Protein AF-A0A7Y2C7V4-F1 (afdb_monomer)

Sequence (115 aa):
MARLLPRRNKKTGASPGTVIYSGHRSGPVTVSVIDYTTDRISEESDVSIDHALQLGDSESVTWIDVGGVHDEQIVKRVGDHLGLHDLVQEDVVSLHQRPKADPDGEHIFVVLRML

Radius of gyration: 16.33 Å; Cα contacts (8 Å, |Δi|>4): 164; chains: 1; bounding box: 29×31×56 Å

Solvent-accessible surface area (backbone atoms only — not comparable to full-atom values): 7305 Å² total; per-residue (Å²): 133,86,80,78,74,79,88,81,61,90,65,70,90,59,63,91,42,58,61,55,56,67,76,85,74,83,77,77,71,43,29,33,35,40,41,33,58,100,88,49,78,48,78,50,68,78,51,57,69,69,58,50,51,59,54,56,74,45,96,54,54,54,48,77,47,74,46,50,61,60,45,51,62,60,46,49,54,53,24,62,74,71,67,50,53,47,57,57,44,22,49,74,26,39,84,82,66,73,71,48,74,45,82,51,90,98,43,76,49,72,46,81,80,89,133

Mean predicted aligned error: 6.27 Å

Foldseek 3Di:
DDPPDPPQPPPPPPDALDQAQSDDDDDDKKKWKWWDDPVDIDIDIRDDLVVLLVSVVDPTDMDIDIPDSNPLVSLVVVCVSVVNGSNLSNVSSPPPDDFDWDDDPVDIRTDDDDD

Nearest PDB structures (foldseek):
  8slb-assembly1_A  TM=9.450E-01  e=7.473E-08  Thermotoga maritima MSB8
  2iub-assembly1_E  TM=9.536E-01  e=1.131E-07  Thermotoga maritima
  3jcf-assembly1_A  TM=9.449E-01  e=9.467E-08  Thermotoga maritima
  2iub-assembly2_G  TM=9.392E-01  e=1.004E-07  Thermotoga maritima
  2iub-assembly2_J  TM=9.366E-01  e=1.432E-07  Thermotoga maritima

pLDDT: mean 88.56, std 13.06, range [40.47, 98.31]

Structure (mmCIF, N/CA/C/O backbone):
data_AF-A0A7Y2C7V4-F1
#
_entry.id   AF-A0A7Y2C7V4-F1
#
loop_
_atom_site.group_PDB
_atom_site.id
_atom_site.type_symbol
_atom_site.label_atom_id
_atom_site.label_alt_id
_atom_site.label_comp_id
_atom_site.label_asym_id
_atom_site.label_entity_id
_atom_site.label_seq_id
_atom_site.pdbx_PDB_ins_code
_atom_site.Cartn_x
_atom_site.Cartn_y
_atom_site.Cartn_z
_atom_site.occupancy
_atom_site.B_iso_or_equiv
_atom_site.auth_seq_id
_atom_site.auth_comp_id
_atom_site.auth_asym_id
_atom_site.auth_atom_id
_atom_site.pdbx_PDB_model_num
ATOM 1 N N . MET A 1 1 ? 6.301 22.423 -36.596 1.00 41.50 1 MET A N 1
ATOM 2 C CA . MET A 1 1 ? 7.288 21.425 -36.126 1.00 41.50 1 MET A CA 1
ATOM 3 C C . MET A 1 1 ? 6.581 20.440 -35.211 1.00 41.50 1 MET A C 1
ATOM 5 O O . MET A 1 1 ? 6.097 20.854 -34.165 1.00 41.50 1 MET A O 1
ATOM 9 N N . ALA A 1 2 ? 6.460 19.174 -35.612 1.00 41.12 2 ALA A N 1
ATOM 10 C CA . ALA A 1 2 ? 5.913 18.139 -34.741 1.00 41.12 2 ALA A CA 1
ATOM 11 C C . ALA A 1 2 ? 6.925 17.852 -33.623 1.00 41.12 2 ALA A C 1
ATOM 13 O O . ALA A 1 2 ? 8.061 17.464 -33.890 1.00 41.12 2 ALA A O 1
ATOM 14 N N . ARG A 1 3 ? 6.531 18.092 -32.371 1.00 40.47 3 ARG A N 1
ATOM 15 C CA . ARG A 1 3 ? 7.341 17.762 -31.199 1.00 40.47 3 ARG A CA 1
ATOM 16 C C . ARG A 1 3 ? 7.227 16.249 -31.002 1.00 40.47 3 ARG A C 1
ATOM 18 O O . ARG A 1 3 ? 6.225 15.773 -30.478 1.00 40.47 3 ARG A O 1
ATOM 25 N N . LEU A 1 4 ? 8.202 15.494 -31.507 1.00 50.50 4 LEU A N 1
ATOM 26 C CA . LEU A 1 4 ? 8.295 14.054 -31.267 1.00 50.50 4 LEU A CA 1
ATOM 27 C C . LEU A 1 4 ? 8.420 13.836 -29.755 1.00 50.50 4 LEU A C 1
ATOM 29 O O . LEU A 1 4 ? 9.434 14.183 -29.151 1.00 50.50 4 LEU A O 1
ATOM 33 N N . LEU A 1 5 ? 7.359 13.310 -29.140 1.00 56.38 5 LEU A N 1
ATOM 34 C CA . LEU A 1 5 ? 7.402 12.838 -27.762 1.00 56.38 5 LEU A CA 1
ATOM 35 C C . LEU A 1 5 ? 8.461 11.726 -27.682 1.00 56.38 5 LEU A C 1
ATOM 37 O O . LEU A 1 5 ? 8.447 10.825 -28.528 1.00 56.38 5 LEU A O 1
ATOM 41 N N . PRO A 1 6 ? 9.391 11.765 -26.712 1.00 50.09 6 PRO A N 1
ATOM 42 C CA . PRO A 1 6 ? 10.381 10.710 -26.567 1.00 50.09 6 PRO A CA 1
ATOM 43 C C . PRO A 1 6 ? 9.666 9.370 -26.358 1.00 50.09 6 PRO A C 1
ATOM 45 O O . PRO A 1 6 ? 8.797 9.244 -25.495 1.00 50.09 6 PRO A O 1
ATOM 48 N N . ARG A 1 7 ? 10.028 8.365 -27.165 1.00 51.84 7 ARG A N 1
ATOM 49 C CA . ARG A 1 7 ? 9.560 6.982 -27.009 1.00 51.84 7 ARG A CA 1
ATOM 50 C C . ARG A 1 7 ? 10.068 6.442 -25.675 1.00 51.84 7 ARG A C 1
ATOM 52 O O . ARG A 1 7 ? 11.181 5.934 -25.594 1.00 51.84 7 ARG A O 1
ATOM 59 N N . ARG A 1 8 ? 9.256 6.541 -24.625 1.00 56.31 8 ARG A N 1
ATOM 60 C CA . ARG A 1 8 ? 9.544 5.914 -23.334 1.00 56.31 8 ARG A CA 1
ATOM 61 C C . ARG A 1 8 ? 8.701 4.660 -23.210 1.00 56.3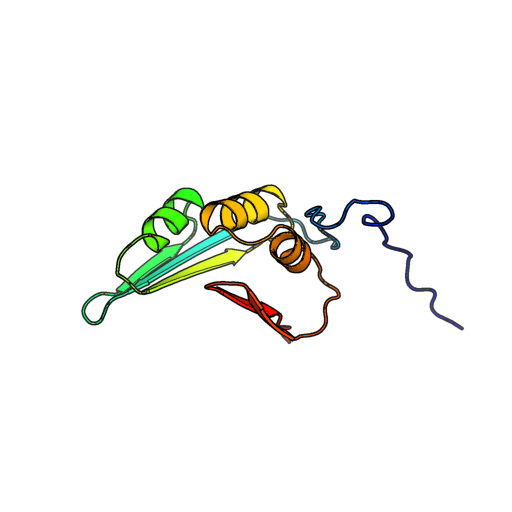1 8 ARG A C 1
ATOM 63 O O . ARG A 1 8 ? 7.594 4.702 -22.699 1.00 56.31 8 ARG A O 1
ATOM 70 N N . ASN A 1 9 ? 9.221 3.555 -23.730 1.00 56.66 9 ASN A N 1
ATOM 71 C CA . ASN A 1 9 ? 8.487 2.297 -23.772 1.00 56.66 9 ASN A CA 1
ATOM 72 C C . ASN A 1 9 ? 9.273 1.183 -23.066 1.00 56.66 9 ASN A C 1
ATOM 74 O O . ASN A 1 9 ? 9.514 0.125 -23.635 1.00 56.66 9 ASN A O 1
ATOM 78 N N . LYS A 1 10 ? 9.655 1.425 -21.797 1.00 60.81 10 LYS A N 1
ATOM 79 C CA . LYS A 1 10 ? 10.264 0.407 -20.913 1.00 60.81 10 LYS A CA 1
ATOM 80 C C . LYS A 1 10 ? 9.388 -0.849 -20.753 1.00 60.81 10 LYS A C 1
ATOM 82 O O . LYS A 1 10 ? 9.914 -1.909 -20.465 1.00 60.81 10 LYS A O 1
ATOM 87 N N . LYS A 1 11 ? 8.074 -0.730 -20.983 1.00 67.75 11 LYS A N 1
ATOM 88 C CA . LYS A 1 11 ? 7.093 -1.825 -20.920 1.00 67.75 11 LYS A CA 1
ATOM 89 C C . LYS A 1 11 ? 6.938 -2.640 -22.216 1.00 67.75 11 LYS A C 1
ATOM 91 O O . LYS A 1 11 ? 6.171 -3.594 -22.239 1.00 67.75 11 LYS A O 1
ATOM 96 N N . THR A 1 12 ? 7.592 -2.276 -23.327 1.00 73.19 12 THR A N 1
ATOM 97 C CA . THR A 1 12 ? 7.346 -2.981 -24.606 1.00 73.19 12 THR A CA 1
ATOM 98 C C . THR A 1 12 ? 7.862 -4.412 -24.546 1.00 73.19 12 THR A C 1
ATOM 100 O O . THR A 1 12 ? 9.053 -4.618 -24.343 1.00 73.19 12 THR A O 1
ATOM 103 N N . GLY A 1 13 ? 6.974 -5.381 -24.767 1.00 80.44 13 GLY A N 1
ATOM 104 C CA . GLY A 1 13 ? 7.311 -6.806 -24.746 1.00 80.44 13 GLY A CA 1
ATOM 105 C C . GLY A 1 13 ? 7.302 -7.445 -23.354 1.00 80.44 13 GLY A C 1
ATOM 106 O O . GLY A 1 13 ? 7.576 -8.636 -23.260 1.00 80.44 13 GLY A O 1
ATOM 107 N N . ALA A 1 14 ? 6.977 -6.692 -22.297 1.00 84.88 14 ALA A N 1
ATOM 108 C CA . ALA A 1 14 ? 6.725 -7.269 -20.981 1.00 84.88 14 ALA A CA 1
ATOM 109 C C . ALA A 1 14 ? 5.382 -8.012 -20.970 1.00 84.88 14 ALA A C 1
ATOM 111 O O . ALA A 1 14 ? 4.435 -7.612 -21.655 1.00 84.88 14 ALA A O 1
ATOM 112 N N . SER A 1 15 ? 5.302 -9.087 -20.187 1.00 89.00 15 SER A N 1
ATOM 113 C CA . SER A 1 15 ? 4.040 -9.788 -19.959 1.00 89.00 15 SER A CA 1
ATOM 114 C C . SER A 1 15 ? 3.055 -8.882 -19.206 1.00 89.00 15 SER A C 1
ATOM 116 O O . SER A 1 15 ? 3.492 -8.086 -18.367 1.00 89.00 15 SER A O 1
ATOM 118 N N . PRO A 1 16 ? 1.740 -9.002 -19.452 1.00 87.25 16 PRO A N 1
ATOM 119 C CA . PRO A 1 16 ? 0.732 -8.342 -18.625 1.00 87.25 16 PRO A CA 1
ATOM 120 C C . PRO A 1 16 ? 0.919 -8.689 -17.142 1.00 87.25 16 PRO A C 1
ATOM 122 O O . PRO A 1 16 ? 1.258 -9.829 -16.825 1.00 87.25 16 PRO A O 1
ATOM 125 N N . GLY A 1 17 ? 0.723 -7.717 -16.252 1.00 87.31 17 GLY A N 1
ATOM 126 C CA . GLY A 1 17 ? 0.935 -7.868 -14.809 1.00 87.31 17 GLY A CA 1
ATOM 127 C C . GLY A 1 17 ? 2.371 -7.587 -14.355 1.00 87.31 17 GLY A C 1
ATOM 128 O O . GLY A 1 17 ? 2.696 -7.706 -13.174 1.00 87.31 17 GLY A O 1
ATOM 129 N N . THR A 1 18 ? 3.266 -7.189 -15.267 1.00 89.31 18 THR A N 1
ATOM 130 C CA . THR A 1 18 ? 4.629 -6.818 -14.872 1.00 89.31 18 THR A CA 1
ATOM 131 C C . THR A 1 18 ? 4.638 -5.401 -14.295 1.00 89.31 18 THR A C 1
ATOM 133 O O . THR A 1 18 ? 4.476 -4.413 -15.016 1.00 89.31 18 THR A O 1
ATOM 136 N N . VAL A 1 19 ? 4.886 -5.295 -12.989 1.00 90.12 19 VAL A N 1
ATOM 137 C CA . VAL A 1 19 ? 5.038 -4.022 -12.270 1.00 90.12 19 VAL A CA 1
ATOM 138 C C . VAL A 1 19 ? 6.341 -3.345 -12.702 1.00 90.12 19 VAL A C 1
ATOM 140 O O . VAL A 1 19 ? 7.398 -3.620 -12.153 1.00 90.12 19 VAL A O 1
ATOM 143 N N . ILE A 1 20 ? 6.266 -2.491 -13.727 1.00 88.25 20 ILE A N 1
ATOM 144 C CA . ILE A 1 20 ? 7.397 -1.696 -14.227 1.00 88.25 20 ILE A CA 1
ATOM 145 C C . ILE A 1 20 ? 7.062 -0.218 -14.087 1.00 88.25 20 ILE A C 1
ATOM 147 O O . ILE A 1 20 ? 6.155 0.293 -14.762 1.00 88.25 20 ILE A O 1
ATOM 151 N N . TYR A 1 21 ? 7.842 0.496 -13.280 1.00 87.50 21 TYR A N 1
ATOM 152 C CA . TYR A 1 21 ? 7.688 1.925 -13.098 1.00 87.50 21 TYR A CA 1
ATOM 153 C C . TYR A 1 21 ? 7.989 2.671 -14.394 1.00 87.50 21 TYR A C 1
ATOM 155 O O . TYR A 1 21 ? 9.096 2.697 -14.943 1.00 87.50 21 TYR A O 1
ATOM 163 N N . SER A 1 22 ? 6.947 3.323 -14.894 1.00 81.06 22 SER A N 1
ATOM 164 C CA . SER A 1 22 ? 6.987 3.997 -16.183 1.00 81.06 22 SER A CA 1
ATOM 165 C C . SER A 1 22 ? 7.552 5.413 -16.111 1.00 81.06 22 SER A C 1
ATOM 167 O O . SER A 1 22 ? 7.686 6.023 -17.166 1.00 81.06 22 SER A O 1
ATOM 169 N N . GLY A 1 23 ? 7.860 5.9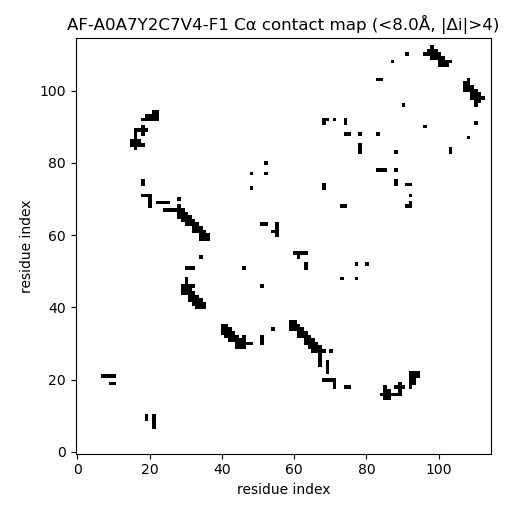59 -14.927 1.00 82.31 23 GLY A N 1
ATOM 170 C CA . GLY A 1 23 ? 8.256 7.354 -14.699 1.00 82.31 23 GLY A CA 1
ATOM 171 C C . GLY A 1 23 ? 9.758 7.643 -14.617 1.0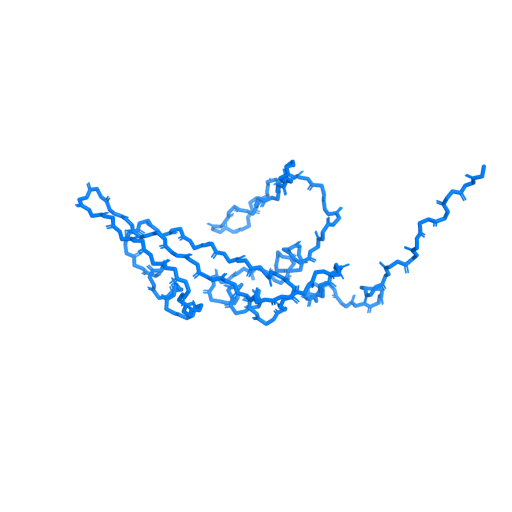0 82.31 23 GLY A C 1
ATOM 172 O O . GLY A 1 23 ? 10.595 6.856 -15.049 1.00 82.31 23 GLY A O 1
ATOM 173 N N . HIS A 1 24 ? 10.081 8.816 -14.060 1.00 80.38 24 HIS A N 1
ATOM 174 C CA . HIS A 1 24 ? 11.455 9.255 -13.768 1.00 80.38 24 HIS A CA 1
ATOM 175 C C . HIS A 1 24 ? 11.624 9.785 -12.336 1.00 80.38 24 HIS A C 1
ATOM 177 O O . HIS A 1 24 ? 12.650 10.394 -12.044 1.00 80.38 24 HIS A O 1
ATOM 183 N N . ARG A 1 25 ? 10.612 9.647 -11.462 1.00 80.69 25 ARG A N 1
ATOM 184 C CA . ARG A 1 25 ? 10.786 10.059 -10.067 1.00 80.69 25 ARG A CA 1
ATOM 185 C C . ARG A 1 25 ? 11.706 9.075 -9.351 1.00 80.69 25 ARG A C 1
ATOM 187 O O . ARG A 1 25 ? 11.695 7.883 -9.644 1.00 80.69 25 ARG A O 1
ATOM 194 N N . SER A 1 26 ? 12.479 9.625 -8.430 1.00 83.50 26 SER A N 1
ATOM 195 C CA . SER A 1 26 ? 13.381 8.937 -7.517 1.00 83.50 26 SER A CA 1
ATOM 196 C C . SER A 1 26 ? 13.372 9.692 -6.195 1.00 83.50 26 SER A C 1
ATOM 198 O O . SER A 1 26 ? 13.204 10.915 -6.203 1.00 83.50 26 SER A O 1
ATOM 200 N N . GLY A 1 27 ? 13.583 9.009 -5.081 1.00 89.81 27 GLY A N 1
ATOM 201 C CA . GLY A 1 27 ? 13.638 9.641 -3.767 1.00 89.81 27 GLY A CA 1
ATOM 202 C C . GLY A 1 27 ? 13.347 8.641 -2.655 1.00 89.81 27 GLY A C 1
ATOM 203 O O . GLY A 1 27 ? 13.231 7.450 -2.936 1.00 89.81 27 GLY A O 1
ATOM 204 N N . PRO A 1 28 ? 13.232 9.106 -1.403 1.00 91.19 28 PRO A N 1
ATOM 205 C CA . PRO A 1 28 ? 12.797 8.240 -0.322 1.00 91.19 28 PRO A CA 1
ATOM 206 C C . PRO A 1 28 ? 11.365 7.758 -0.574 1.00 91.19 28 PRO A C 1
ATOM 208 O O . PRO A 1 28 ? 10.533 8.477 -1.134 1.00 91.19 28 PRO A O 1
ATOM 211 N N . VAL A 1 29 ? 11.106 6.528 -0.151 1.00 94.25 29 VAL A N 1
ATOM 212 C CA . VAL A 1 29 ? 9.759 5.991 0.008 1.00 94.25 29 VAL A CA 1
ATOM 213 C C . VAL A 1 29 ? 9.272 6.419 1.386 1.00 94.25 29 VAL A C 1
ATOM 215 O O . VAL A 1 29 ? 10.006 6.280 2.363 1.00 94.25 29 VAL A O 1
ATOM 218 N N . THR A 1 30 ? 8.067 6.971 1.454 1.00 96.69 30 THR A N 1
ATOM 219 C CA . THR A 1 30 ? 7.459 7.442 2.703 1.00 96.69 30 THR A CA 1
ATOM 220 C C . THR A 1 30 ? 6.193 6.654 2.958 1.00 96.69 30 THR A C 1
ATOM 222 O O . THR A 1 30 ? 5.408 6.441 2.034 1.00 96.69 30 THR A O 1
ATOM 225 N N . VAL A 1 31 ? 5.986 6.238 4.201 1.00 97.75 31 VAL A N 1
ATOM 226 C CA . VAL A 1 31 ? 4.761 5.560 4.617 1.00 97.75 31 VAL A CA 1
ATOM 227 C C . VAL A 1 31 ? 4.220 6.282 5.838 1.00 97.75 31 VAL A C 1
ATOM 229 O O . VAL A 1 31 ? 4.925 6.436 6.839 1.00 97.75 31 VAL A O 1
ATOM 232 N N . SER A 1 32 ? 2.972 6.716 5.737 1.00 98.06 32 SER A N 1
ATOM 233 C CA . SER A 1 32 ? 2.212 7.296 6.837 1.00 98.06 32 SER A CA 1
ATOM 234 C C . SER A 1 32 ? 0.903 6.537 6.990 1.00 98.06 32 SER A C 1
ATOM 236 O O . SER A 1 32 ? 0.343 6.037 6.013 1.00 98.06 32 SER A O 1
ATOM 238 N N . VAL A 1 33 ? 0.419 6.437 8.220 1.00 98.19 33 VAL A N 1
ATOM 239 C CA . VAL A 1 33 ? -0.807 5.715 8.543 1.00 98.19 33 VAL A CA 1
ATOM 240 C C . VAL A 1 33 ? -1.676 6.547 9.472 1.00 98.19 33 VAL A C 1
ATOM 242 O O . VAL A 1 33 ? -1.189 7.146 10.431 1.00 98.19 33 VAL A O 1
ATOM 245 N N . ILE A 1 34 ? -2.968 6.583 9.168 1.00 98.31 34 ILE A N 1
ATOM 246 C CA . ILE A 1 34 ? -4.007 7.095 10.056 1.00 98.31 34 ILE A CA 1
ATOM 247 C C . ILE A 1 34 ? -4.912 5.919 10.386 1.00 98.31 34 ILE A C 1
ATOM 249 O O . ILE A 1 34 ? -5.525 5.343 9.492 1.00 98.31 34 ILE A O 1
ATOM 253 N N . ASP A 1 35 ? -5.001 5.565 11.658 1.00 97.88 35 ASP A N 1
ATOM 254 C CA . ASP A 1 35 ? -5.816 4.455 12.140 1.00 97.88 35 ASP A CA 1
ATOM 255 C C . ASP A 1 35 ? -6.841 4.968 13.149 1.00 97.88 35 ASP A C 1
ATOM 257 O O . ASP A 1 35 ? -6.480 5.613 14.140 1.00 97.88 35 ASP A O 1
ATOM 261 N N . TYR A 1 36 ? -8.125 4.728 12.888 1.00 97.38 36 TYR A N 1
ATOM 262 C CA . TYR A 1 36 ? -9.183 5.317 13.697 1.00 97.38 36 TYR A CA 1
ATOM 263 C C . TYR A 1 36 ? -10.430 4.446 13.847 1.00 97.38 36 TYR A C 1
ATOM 265 O O . TYR A 1 36 ? -10.817 3.650 12.990 1.00 97.38 36 TYR A O 1
ATOM 273 N N . THR A 1 37 ? -11.091 4.660 14.976 1.00 96.81 37 THR A N 1
ATOM 274 C CA . THR A 1 37 ? -12.406 4.135 15.339 1.00 96.81 37 THR A CA 1
ATOM 275 C C . THR A 1 37 ? -13.326 5.314 15.673 1.00 96.81 37 THR A C 1
ATOM 277 O O . THR A 1 37 ? -12.995 6.477 15.442 1.00 96.81 37 THR A O 1
ATOM 280 N N . THR A 1 38 ? -14.512 5.052 16.223 1.00 96.56 38 THR A N 1
ATOM 281 C CA . THR A 1 38 ? -15.394 6.131 16.706 1.00 96.56 38 THR A CA 1
ATOM 282 C C . THR A 1 38 ? -14.833 6.846 17.946 1.00 96.56 38 THR A C 1
ATOM 284 O O . THR A 1 38 ? -15.205 7.985 18.217 1.00 96.56 38 THR A O 1
ATOM 287 N N . ASP A 1 39 ? -13.948 6.194 18.699 1.00 97.12 39 ASP A N 1
ATOM 288 C CA . ASP A 1 39 ? -13.437 6.640 19.999 1.00 97.12 39 ASP A CA 1
ATOM 289 C C . ASP A 1 39 ? -11.934 6.981 20.014 1.00 97.12 39 ASP A C 1
ATOM 291 O O . ASP A 1 39 ? -11.483 7.669 20.931 1.00 97.12 39 ASP A O 1
ATOM 295 N N . ARG A 1 40 ? -11.161 6.552 19.005 1.00 96.19 40 ARG A N 1
ATOM 296 C CA . ARG A 1 40 ? -9.708 6.769 18.906 1.00 96.19 40 ARG A CA 1
ATOM 297 C C . ARG A 1 40 ? -9.299 7.212 17.503 1.00 96.19 40 ARG A C 1
ATOM 299 O O . ARG A 1 40 ? -9.847 6.741 16.516 1.00 96.19 40 ARG A O 1
ATOM 306 N N . ILE A 1 41 ? -8.257 8.038 17.436 1.00 97.25 41 ILE A N 1
ATOM 307 C CA . ILE A 1 41 ? -7.452 8.282 16.235 1.00 97.25 41 ILE A CA 1
ATOM 308 C C . ILE A 1 41 ? -5.965 8.169 16.595 1.00 97.25 41 ILE A C 1
ATOM 310 O O . ILE A 1 41 ? -5.552 8.625 17.664 1.00 97.25 41 ILE A O 1
ATOM 314 N N . SER A 1 42 ? -5.183 7.533 15.728 1.00 96.88 42 SER A N 1
ATOM 315 C CA . SER A 1 42 ? -3.721 7.472 15.780 1.00 96.88 42 SER A CA 1
ATOM 316 C C . SER A 1 42 ? -3.157 7.883 14.428 1.00 96.88 42 SER A C 1
ATOM 318 O O . SER A 1 42 ? -3.653 7.434 13.397 1.00 96.88 42 SER A O 1
ATOM 320 N N . GLU A 1 43 ? -2.120 8.713 14.437 1.00 98.12 43 GLU A N 1
ATOM 321 C CA . GLU A 1 43 ? -1.419 9.155 13.235 1.00 98.12 43 GLU A CA 1
ATOM 322 C C . GLU A 1 43 ? 0.072 8.873 13.410 1.00 98.12 43 GLU A C 1
ATOM 324 O O . GLU A 1 43 ? 0.699 9.357 14.356 1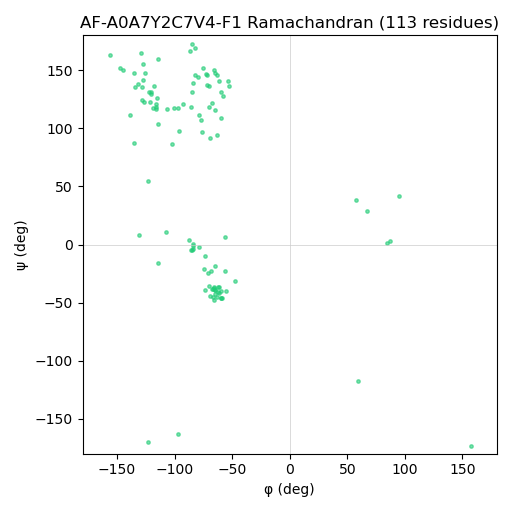.00 98.12 43 GLU A O 1
ATOM 329 N N . GLU A 1 44 ? 0.643 8.095 12.498 1.00 97.94 44 GLU A N 1
ATOM 330 C CA . GLU A 1 44 ? 2.065 7.760 12.491 1.00 97.94 44 GLU A CA 1
ATOM 331 C C . GLU A 1 44 ? 2.664 8.085 11.118 1.00 97.94 44 GLU A C 1
ATOM 333 O O . GLU A 1 44 ? 2.034 7.907 10.075 1.00 97.94 44 GLU A O 1
ATOM 338 N N . SER A 1 45 ? 3.891 8.600 11.109 1.00 97.19 45 SER A N 1
ATOM 339 C CA . SER A 1 45 ? 4.646 8.929 9.895 1.00 97.19 45 SER A CA 1
ATOM 340 C C . SER A 1 45 ? 6.021 8.279 9.943 1.00 97.19 45 SER A C 1
ATOM 342 O O . SER A 1 45 ? 6.536 8.012 11.028 1.00 97.19 45 SER A O 1
ATOM 344 N N . ASP A 1 46 ? 6.605 8.042 8.769 1.00 95.19 46 ASP A N 1
ATOM 345 C CA . ASP A 1 46 ? 7.898 7.366 8.595 1.00 95.19 46 ASP A CA 1
ATOM 346 C C . ASP A 1 46 ? 7.937 5.954 9.213 1.00 95.19 46 ASP A C 1
ATOM 348 O O . ASP A 1 46 ? 8.944 5.515 9.775 1.00 95.19 46 ASP A O 1
ATOM 352 N N . VAL A 1 47 ? 6.826 5.221 9.093 1.00 96.81 47 VAL A N 1
ATOM 353 C CA . VAL A 1 47 ? 6.720 3.826 9.543 1.00 96.81 47 VAL A CA 1
ATOM 354 C C . VAL A 1 47 ? 7.193 2.846 8.467 1.00 96.81 47 VAL A C 1
ATOM 356 O O . VAL A 1 47 ? 7.366 3.195 7.299 1.00 96.81 47 VAL A O 1
ATOM 359 N N . SER A 1 48 ? 7.408 1.583 8.841 1.00 96.62 48 SER A N 1
ATOM 360 C CA . SER A 1 48 ? 7.638 0.530 7.849 1.00 96.62 48 SER A CA 1
ATOM 361 C C . SER A 1 48 ? 6.330 0.140 7.159 1.00 96.62 48 SER A C 1
ATOM 363 O O . SER A 1 48 ? 5.252 0.205 7.754 1.00 96.62 48 SER A O 1
ATOM 365 N N . ILE A 1 49 ? 6.423 -0.327 5.910 1.00 96.50 49 ILE A N 1
ATOM 366 C CA . ILE A 1 49 ? 5.241 -0.811 5.191 1.00 96.50 49 ILE A CA 1
ATOM 367 C C . ILE A 1 49 ? 4.598 -2.015 5.887 1.00 96.50 49 ILE A C 1
ATOM 369 O O . ILE A 1 49 ? 3.380 -2.099 5.952 1.00 96.50 49 ILE A O 1
ATOM 373 N N . ASP A 1 50 ? 5.401 -2.910 6.470 1.00 95.94 50 ASP A N 1
ATOM 374 C CA . ASP A 1 50 ? 4.882 -4.080 7.181 1.00 95.94 50 ASP A CA 1
ATOM 375 C C . ASP A 1 50 ? 4.096 -3.687 8.442 1.00 95.94 50 ASP A C 1
ATOM 377 O O . ASP A 1 50 ? 3.080 -4.307 8.735 1.00 95.94 50 ASP A O 1
ATOM 381 N N . HIS A 1 51 ? 4.527 -2.647 9.168 1.00 95.81 51 HIS A N 1
ATOM 382 C CA . HIS A 1 51 ? 3.778 -2.119 10.318 1.00 95.81 51 HIS A CA 1
ATOM 383 C C . HIS A 1 51 ? 2.451 -1.496 9.879 1.00 95.81 51 HIS A C 1
ATOM 385 O O . HIS A 1 51 ? 1.409 -1.789 10.457 1.00 95.81 51 HIS A O 1
ATOM 391 N N . ALA A 1 52 ? 2.467 -0.696 8.810 1.00 96.69 52 ALA A N 1
ATOM 392 C CA . ALA A 1 52 ? 1.248 -0.099 8.273 1.00 96.69 52 ALA A CA 1
ATOM 393 C C . ALA A 1 52 ? 0.239 -1.162 7.799 1.00 96.69 52 ALA A C 1
ATOM 395 O O . ALA A 1 52 ? -0.950 -1.047 8.086 1.00 96.69 52 ALA A O 1
ATOM 396 N N . LEU A 1 53 ? 0.706 -2.218 7.123 1.00 96.50 53 LEU A N 1
ATOM 397 C CA . LEU A 1 53 ? -0.143 -3.325 6.670 1.00 96.50 53 LEU A CA 1
ATOM 398 C C . LEU A 1 53 ? -0.745 -4.114 7.842 1.00 96.50 53 LEU A C 1
ATOM 400 O O . LEU A 1 53 ? -1.922 -4.448 7.791 1.00 96.50 53 LEU A O 1
ATOM 404 N N . GLN A 1 54 ? 0.013 -4.337 8.921 1.00 95.69 54 GLN A N 1
ATOM 405 C CA . GLN A 1 54 ? -0.513 -4.977 10.136 1.00 95.69 54 GLN A CA 1
ATOM 406 C C . GLN A 1 54 ? -1.646 -4.173 10.783 1.00 95.69 54 GLN A C 1
ATOM 408 O O . GLN A 1 54 ? -2.596 -4.762 11.293 1.00 95.69 54 GLN A O 1
ATOM 413 N N . LEU A 1 55 ? -1.566 -2.838 10.764 1.00 94.38 55 LEU A N 1
ATOM 414 C CA . LEU A 1 55 ? -2.663 -1.987 11.231 1.00 94.38 55 LEU A CA 1
ATOM 415 C C . LEU A 1 55 ? -3.899 -2.125 10.331 1.00 94.38 55 LEU A C 1
ATOM 417 O O . LEU A 1 55 ? -5.013 -2.172 10.843 1.00 94.38 55 LEU A O 1
ATOM 421 N N . GLY A 1 56 ? -3.700 -2.266 9.017 1.00 93.00 56 GLY A N 1
ATOM 422 C CA . GLY A 1 56 ? -4.778 -2.478 8.046 1.00 93.00 56 GLY A CA 1
ATOM 423 C C . GLY A 1 56 ? -5.539 -3.801 8.197 1.00 93.00 56 GLY A C 1
ATOM 424 O O . GLY A 1 56 ? -6.661 -3.896 7.711 1.00 93.00 56 GLY A O 1
ATOM 425 N N . ASP A 1 57 ? -4.973 -4.791 8.895 1.00 93.00 57 ASP A N 1
ATOM 426 C CA . ASP A 1 57 ? -5.633 -6.074 9.184 1.00 93.00 57 ASP A CA 1
ATOM 427 C C . ASP A 1 57 ? -6.555 -6.011 10.427 1.00 93.00 57 ASP A C 1
ATOM 429 O O . ASP A 1 57 ? -7.164 -7.013 10.813 1.00 93.00 57 ASP A O 1
ATOM 433 N N . SER A 1 58 ? -6.632 -4.858 11.099 1.00 90.94 58 SER A N 1
ATOM 434 C CA . SER A 1 58 ? -7.452 -4.666 12.300 1.00 90.94 58 SER A CA 1
ATOM 435 C C . SER A 1 58 ? -8.916 -4.315 11.981 1.00 90.94 58 SER A C 1
ATOM 437 O O . SER A 1 58 ? -9.294 -4.096 10.835 1.00 90.94 58 SER A O 1
ATOM 439 N N . GLU A 1 59 ? -9.778 -4.271 13.005 1.00 93.06 59 GLU A N 1
ATOM 440 C CA . GLU A 1 59 ? -11.200 -3.911 12.839 1.00 93.06 59 GLU A CA 1
ATOM 441 C C . GLU A 1 59 ? -11.443 -2.390 12.704 1.00 93.06 59 GLU A C 1
ATOM 443 O O . GLU A 1 59 ? -12.591 -1.962 12.546 1.00 93.06 59 GLU A O 1
ATOM 448 N N . SER A 1 60 ? -10.400 -1.556 12.798 1.00 95.44 60 SER A N 1
ATOM 449 C CA . SER A 1 60 ? -10.502 -0.105 12.602 1.00 95.44 60 SER A CA 1
ATOM 450 C C . SER A 1 60 ? -10.479 0.293 11.128 1.00 95.44 60 SER A C 1
ATOM 452 O O . SER A 1 60 ? -10.212 -0.502 10.230 1.00 95.44 60 SER A O 1
ATOM 454 N N . VAL A 1 61 ? -10.791 1.564 10.865 1.00 97.25 61 VAL A N 1
ATOM 455 C CA . VAL A 1 61 ? -10.552 2.144 9.546 1.00 97.25 61 VAL A CA 1
ATOM 456 C C . VAL A 1 61 ? -9.113 2.639 9.503 1.00 97.25 61 VAL A C 1
ATOM 458 O O . VAL A 1 61 ? -8.738 3.540 10.255 1.00 97.25 61 VAL A O 1
ATOM 461 N N . THR A 1 62 ? -8.326 2.071 8.593 1.00 97.62 62 THR A N 1
ATOM 462 C CA . THR A 1 62 ? -6.913 2.410 8.421 1.00 97.62 62 THR A CA 1
ATOM 463 C C . THR A 1 62 ? -6.678 3.030 7.046 1.00 97.62 62 THR A C 1
ATOM 465 O O . THR A 1 62 ? -6.927 2.419 6.008 1.00 97.62 62 THR A O 1
ATOM 468 N N . TRP A 1 63 ? -6.175 4.260 7.027 1.00 97.81 63 TRP A N 1
ATOM 469 C CA . TRP A 1 63 ? -5.670 4.928 5.834 1.00 97.81 63 TRP A CA 1
ATOM 470 C C . TRP A 1 63 ? -4.156 4.766 5.788 1.00 97.81 63 TRP A C 1
ATOM 472 O O . TRP A 1 63 ? -3.455 5.313 6.635 1.00 97.81 63 TRP A O 1
ATOM 482 N N . ILE A 1 64 ? -3.644 4.093 4.760 1.00 97.31 64 ILE A N 1
ATOM 483 C CA . ILE A 1 64 ? -2.204 3.969 4.506 1.00 97.31 64 ILE A CA 1
ATOM 484 C C . ILE A 1 64 ? -1.842 4.847 3.305 1.00 97.31 64 ILE A C 1
ATOM 486 O O . ILE A 1 64 ? -2.323 4.618 2.195 1.00 97.31 64 ILE A O 1
ATOM 490 N N . ASP A 1 65 ? -0.999 5.855 3.522 1.00 96.94 65 ASP A N 1
ATOM 491 C CA . ASP A 1 65 ? -0.437 6.692 2.462 1.00 96.94 65 ASP A CA 1
ATOM 492 C C . ASP A 1 65 ? 0.990 6.238 2.141 1.00 96.94 65 ASP A C 1
ATOM 494 O O . ASP A 1 65 ? 1.879 6.281 2.994 1.00 96.94 65 ASP A O 1
ATOM 498 N N . VAL A 1 66 ? 1.204 5.790 0.901 1.00 96.12 66 VAL A N 1
ATOM 499 C CA . VAL A 1 66 ? 2.501 5.313 0.410 1.00 96.12 66 VAL A CA 1
ATOM 500 C C . VAL A 1 66 ? 3.013 6.253 -0.675 1.00 96.12 66 VAL A C 1
ATOM 502 O O . VAL A 1 66 ? 2.608 6.207 -1.841 1.00 96.12 66 VAL A O 1
ATOM 505 N N . GLY A 1 67 ? 3.975 7.086 -0.298 1.00 94.25 67 GLY A N 1
ATOM 506 C CA . GLY A 1 67 ? 4.724 7.934 -1.209 1.00 94.25 67 GLY A CA 1
ATOM 507 C C . GLY A 1 67 ? 5.883 7.174 -1.849 1.00 94.25 67 GLY A C 1
ATOM 508 O O . GLY A 1 67 ? 6.611 6.438 -1.192 1.00 94.25 67 GLY A O 1
ATOM 509 N N . GLY A 1 68 ? 6.106 7.397 -3.145 1.00 90.75 68 GLY A N 1
ATOM 510 C CA . GLY A 1 68 ? 7.274 6.842 -3.831 1.00 90.75 68 GLY A CA 1
ATOM 511 C C . GLY A 1 68 ? 7.042 5.512 -4.549 1.00 90.75 68 GLY A C 1
ATOM 512 O O . GLY A 1 68 ? 7.967 4.714 -4.621 1.00 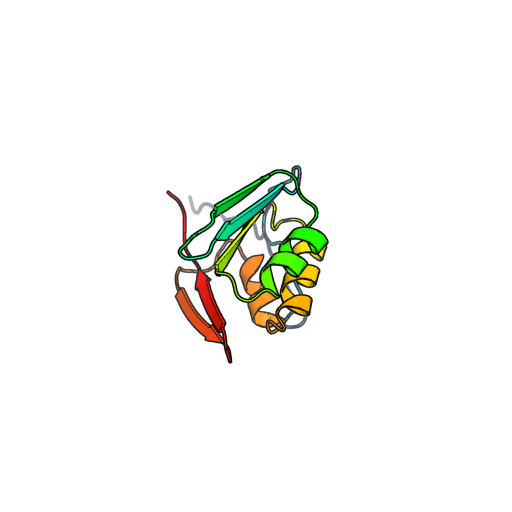90.75 68 GLY A O 1
ATOM 513 N N . VAL A 1 69 ? 5.906 5.343 -5.234 1.00 89.50 69 VAL A N 1
ATOM 514 C CA . VAL A 1 69 ? 5.558 4.200 -6.126 1.00 89.50 69 VAL A CA 1
ATOM 515 C C . VAL A 1 69 ? 6.536 3.900 -7.287 1.00 89.50 69 VAL A C 1
ATOM 517 O O . VAL A 1 69 ? 6.246 3.107 -8.177 1.00 89.50 69 VAL A O 1
ATOM 520 N N . HIS A 1 70 ? 7.681 4.582 -7.334 1.00 91.75 70 HIS A N 1
ATOM 521 C CA . HIS A 1 70 ? 8.810 4.233 -8.192 1.00 91.75 70 HIS A CA 1
ATOM 522 C C . HIS A 1 70 ? 9.578 3.005 -7.693 1.00 91.75 70 HIS A C 1
ATOM 524 O O . HIS A 1 70 ? 10.274 2.370 -8.483 1.00 91.75 70 HIS A O 1
ATOM 530 N N . ASP A 1 71 ? 9.448 2.684 -6.406 1.00 93.88 71 ASP A N 1
ATOM 531 C CA . ASP A 1 71 ? 9.887 1.416 -5.848 1.00 93.88 71 ASP A CA 1
ATOM 532 C C . ASP A 1 71 ? 8.860 0.332 -6.221 1.00 93.88 71 ASP A C 1
ATOM 534 O O . ASP A 1 71 ? 7.728 0.311 -5.750 1.00 93.88 71 ASP A O 1
ATOM 538 N N . GLU A 1 72 ? 9.224 -0.549 -7.147 1.00 93.56 72 GLU A N 1
ATOM 539 C CA . GLU A 1 72 ? 8.338 -1.620 -7.618 1.00 93.56 72 GLU A CA 1
ATOM 540 C C . GLU A 1 72 ? 8.129 -2.703 -6.544 1.00 93.56 72 GLU A C 1
ATOM 542 O O . GLU A 1 72 ? 7.106 -3.390 -6.554 1.00 93.56 72 GLU A O 1
ATOM 547 N N . GLN A 1 73 ? 9.072 -2.853 -5.603 1.00 93.88 73 GLN A N 1
ATOM 548 C CA . GLN A 1 73 ? 8.989 -3.858 -4.544 1.00 93.88 73 GLN A CA 1
ATOM 549 C C . GLN A 1 73 ? 7.955 -3.468 -3.496 1.00 93.88 73 GLN A C 1
ATOM 551 O O . GLN A 1 73 ? 7.203 -4.339 -3.060 1.00 93.88 73 GLN A O 1
ATOM 556 N N . ILE A 1 74 ? 7.861 -2.184 -3.128 1.00 94.81 74 ILE A N 1
ATOM 557 C CA . ILE A 1 74 ? 6.827 -1.755 -2.177 1.00 94.81 74 ILE A CA 1
ATOM 558 C C . ILE A 1 74 ? 5.423 -1.932 -2.762 1.00 94.81 74 ILE A C 1
ATOM 560 O O . ILE A 1 74 ? 4.530 -2.407 -2.066 1.00 94.81 74 ILE A O 1
ATOM 564 N N . VAL A 1 75 ? 5.235 -1.641 -4.055 1.00 95.25 75 VAL A N 1
ATOM 565 C CA . VAL A 1 75 ? 3.938 -1.837 -4.725 1.00 95.25 75 VAL A CA 1
ATOM 566 C C . VAL A 1 75 ? 3.557 -3.313 -4.745 1.00 95.25 75 VAL A C 1
ATOM 568 O O . VAL A 1 75 ? 2.427 -3.646 -4.398 1.00 95.25 75 VAL A O 1
ATOM 571 N N . LYS A 1 76 ? 4.505 -4.198 -5.079 1.00 95.50 76 LYS A N 1
ATOM 572 C CA . LYS A 1 76 ? 4.290 -5.649 -5.006 1.00 95.50 76 LYS A CA 1
ATOM 573 C C . LYS A 1 76 ? 3.957 -6.108 -3.594 1.00 95.50 76 LYS A C 1
ATOM 575 O O . LYS A 1 76 ? 3.000 -6.840 -3.403 1.00 95.50 76 LYS A O 1
ATOM 580 N N . ARG A 1 77 ? 4.697 -5.633 -2.589 1.00 95.56 77 ARG A N 1
ATOM 581 C CA . ARG A 1 77 ? 4.474 -6.002 -1.186 1.00 95.56 77 ARG A CA 1
ATOM 582 C C . ARG A 1 77 ? 3.061 -5.654 -0.721 1.00 95.56 77 ARG A C 1
ATOM 584 O O . ARG A 1 77 ? 2.414 -6.492 -0.104 1.00 95.56 77 ARG A O 1
ATOM 591 N N . VAL A 1 78 ? 2.598 -4.443 -1.031 1.00 95.62 78 VAL A N 1
ATOM 592 C CA . VAL A 1 78 ? 1.237 -3.988 -0.708 1.00 95.62 78 VAL A CA 1
ATOM 593 C C . VAL A 1 78 ? 0.199 -4.786 -1.489 1.00 95.62 78 VAL A C 1
ATOM 595 O O . VAL A 1 78 ? -0.764 -5.271 -0.902 1.00 95.62 78 VAL A O 1
ATOM 598 N N . GLY A 1 79 ? 0.405 -4.946 -2.797 1.00 94.75 79 GLY A N 1
ATOM 599 C CA . GLY A 1 79 ? -0.516 -5.674 -3.661 1.00 94.75 79 GLY A CA 1
ATOM 600 C C . GLY A 1 79 ? -0.695 -7.128 -3.239 1.00 94.75 79 GLY A C 1
ATOM 601 O O . GLY A 1 79 ? -1.827 -7.581 -3.114 1.00 94.75 79 GLY A O 1
ATOM 602 N N . ASP A 1 80 ? 0.397 -7.826 -2.944 1.00 95.31 80 ASP A N 1
ATOM 603 C CA . ASP A 1 80 ? 0.373 -9.227 -2.526 1.00 95.31 80 ASP A CA 1
ATOM 604 C C . ASP A 1 80 ? -0.273 -9.400 -1.142 1.00 95.31 80 ASP A C 1
ATOM 606 O O . ASP A 1 80 ? -1.020 -10.355 -0.938 1.00 95.31 80 ASP A O 1
ATOM 610 N N . HIS A 1 81 ? -0.028 -8.475 -0.200 1.00 95.56 81 HIS A N 1
ATOM 611 C CA . HIS A 1 81 ? -0.656 -8.506 1.132 1.00 95.56 81 HIS A CA 1
ATOM 612 C C . HIS A 1 81 ? -2.171 -8.305 1.051 1.00 95.56 81 HIS A C 1
ATOM 614 O O . HIS A 1 81 ? -2.922 -9.021 1.703 1.00 95.56 81 HIS A O 1
ATOM 620 N N . LEU A 1 82 ? -2.620 -7.370 0.210 1.00 92.38 82 LEU A N 1
ATOM 621 C CA . LEU A 1 82 ? -4.040 -7.063 0.011 1.00 92.38 82 LEU A CA 1
ATOM 622 C C . LEU A 1 82 ? -4.732 -7.998 -1.000 1.00 92.38 82 LEU A C 1
ATOM 624 O O . LEU A 1 82 ? -5.933 -7.885 -1.222 1.00 92.38 82 LEU A O 1
ATOM 628 N N . GLY A 1 83 ? -4.000 -8.913 -1.643 1.00 93.19 83 GLY A N 1
ATOM 629 C CA . GLY A 1 83 ? -4.551 -9.801 -2.670 1.00 93.19 83 GLY A CA 1
ATOM 630 C C . GLY A 1 83 ? -4.997 -9.081 -3.951 1.00 93.19 83 GLY A C 1
ATOM 631 O O . GLY A 1 83 ? -5.915 -9.547 -4.626 1.00 93.19 83 GLY A O 1
ATOM 632 N N . LEU A 1 84 ? -4.369 -7.952 -4.294 1.00 93.31 84 LEU A N 1
ATOM 633 C CA . LEU A 1 84 ? -4.645 -7.204 -5.524 1.00 93.31 84 LEU A CA 1
ATOM 634 C C . LEU A 1 84 ? -4.106 -7.946 -6.746 1.00 93.31 84 LEU A C 1
ATOM 636 O O . LEU A 1 84 ? -2.959 -8.404 -6.755 1.00 93.31 84 LEU A O 1
ATOM 640 N N . HIS A 1 85 ? -4.890 -7.982 -7.825 1.00 91.88 85 HIS A N 1
ATOM 641 C CA . HIS A 1 85 ? -4.454 -8.600 -9.074 1.00 91.88 85 HIS A CA 1
ATOM 642 C C . HIS A 1 85 ? -3.209 -7.892 -9.640 1.00 91.88 85 HIS A C 1
ATOM 644 O O . HIS A 1 85 ? -3.144 -6.664 -9.680 1.00 91.88 85 HIS A O 1
ATOM 650 N N . ASP A 1 86 ? -2.261 -8.653 -10.200 1.00 92.62 86 ASP A N 1
ATOM 651 C CA . ASP A 1 86 ? -1.048 -8.131 -10.858 1.00 92.62 86 ASP A CA 1
ATOM 652 C C . ASP A 1 86 ? -1.303 -6.986 -11.863 1.00 92.62 86 ASP A C 1
ATOM 654 O O . ASP A 1 86 ? -0.465 -6.102 -12.027 1.00 92.62 86 ASP A O 1
ATOM 658 N N . LEU A 1 87 ? -2.463 -6.967 -12.535 1.00 92.38 87 LEU A N 1
ATOM 659 C CA . LEU A 1 87 ? -2.843 -5.907 -13.474 1.00 92.38 87 LEU A CA 1
ATOM 660 C C . LEU A 1 87 ? -3.143 -4.583 -12.761 1.00 92.38 87 LEU A C 1
ATOM 662 O O . LEU A 1 87 ? -2.809 -3.519 -13.276 1.00 92.38 87 LEU A O 1
ATOM 666 N N . VAL A 1 88 ? -3.727 -4.641 -11.563 1.00 93.06 88 VAL A N 1
ATOM 667 C CA . VAL A 1 88 ? -3.946 -3.465 -10.715 1.00 93.06 88 VAL A CA 1
ATOM 668 C C . VAL A 1 88 ? -2.609 -2.950 -10.190 1.00 93.06 88 VAL A C 1
ATOM 670 O O . VAL A 1 88 ? -2.335 -1.754 -10.283 1.00 93.06 88 VAL A O 1
ATOM 673 N N . GLN A 1 89 ? -1.730 -3.844 -9.726 1.00 94.06 89 GLN A N 1
ATOM 674 C CA . GLN A 1 89 ? -0.376 -3.469 -9.299 1.00 94.06 89 GLN A CA 1
ATOM 675 C C . GLN A 1 89 ? 0.419 -2.815 -10.446 1.00 94.06 89 GLN A C 1
ATOM 677 O O . GLN A 1 89 ? 1.122 -1.818 -10.256 1.00 94.06 89 GLN A O 1
ATOM 682 N N . GLU A 1 90 ? 0.281 -3.342 -11.666 1.00 92.69 90 GLU A N 1
ATOM 683 C CA . GLU A 1 90 ? 0.859 -2.755 -12.873 1.00 92.69 90 GLU A CA 1
ATOM 684 C C . GLU A 1 90 ? 0.302 -1.346 -13.165 1.00 92.69 90 GLU A C 1
ATOM 686 O O . GLU A 1 90 ? 1.053 -0.446 -13.580 1.00 92.69 90 GLU A O 1
ATOM 691 N N . ASP A 1 91 ? -1.001 -1.145 -12.985 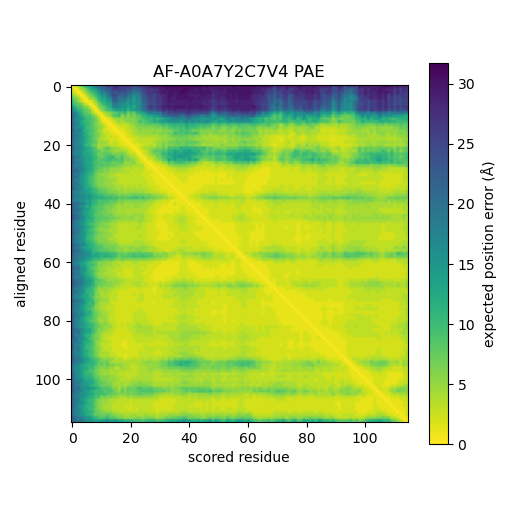1.00 91.94 91 ASP A N 1
ATOM 692 C CA . ASP A 1 91 ? -1.670 0.137 -13.200 1.00 91.94 91 ASP A CA 1
ATOM 693 C C . ASP A 1 91 ? -1.209 1.200 -12.186 1.00 91.94 91 ASP A C 1
ATOM 695 O O . ASP A 1 91 ? -0.953 2.340 -12.578 1.00 91.94 91 ASP A O 1
ATOM 699 N N . VAL A 1 92 ? -0.976 0.832 -10.919 1.00 92.50 92 VAL A N 1
ATOM 700 C CA . VAL A 1 92 ? -0.478 1.748 -9.866 1.00 92.50 92 VAL A CA 1
ATOM 701 C C . VAL A 1 92 ? 0.831 2.444 -10.271 1.00 92.50 92 VAL A C 1
ATOM 703 O O . VAL A 1 92 ? 1.004 3.645 -10.051 1.00 92.50 92 VAL A O 1
ATOM 706 N N . VAL A 1 93 ? 1.751 1.731 -10.929 1.00 91.50 93 VAL A N 1
ATOM 707 C CA . VAL A 1 93 ? 3.048 2.284 -11.380 1.00 91.50 93 VAL A CA 1
ATOM 708 C C . VAL A 1 93 ? 2.992 2.944 -12.773 1.00 91.50 93 VAL A C 1
ATOM 710 O O . VAL A 1 93 ? 4.007 3.409 -13.327 1.00 91.50 93 VAL A O 1
ATOM 713 N N . SER A 1 94 ? 1.797 3.014 -13.367 1.00 88.25 94 SER A N 1
ATOM 714 C CA . SER A 1 94 ? 1.543 3.541 -14.710 1.00 88.25 94 SER A CA 1
ATOM 715 C C . SER A 1 94 ? 1.090 5.005 -14.686 1.00 88.25 94 SER A C 1
ATOM 717 O O . SER A 1 94 ? -0.084 5.337 -14.580 1.00 88.25 94 SER A O 1
ATOM 719 N N . LEU A 1 95 ? 2.024 5.932 -14.917 1.00 83.50 95 LEU A N 1
ATOM 720 C CA . LEU A 1 95 ? 1.774 7.379 -14.778 1.00 83.50 95 LEU A CA 1
ATOM 721 C C . LEU A 1 95 ? 0.911 8.013 -15.885 1.00 83.50 95 LEU A C 1
ATOM 723 O O . LEU A 1 95 ? 0.573 9.197 -15.821 1.00 83.50 95 LEU A O 1
ATOM 727 N N . HIS A 1 96 ? 0.624 7.282 -16.960 1.00 82.94 96 HIS A N 1
ATOM 728 C CA . HIS A 1 96 ? -0.077 7.810 -18.137 1.00 82.94 96 HIS A CA 1
ATOM 729 C C . HIS A 1 96 ? -1.511 7.308 -18.270 1.00 82.94 96 HIS A C 1
ATOM 731 O O . HIS A 1 96 ? -2.165 7.574 -19.280 1.00 82.94 96 HIS A O 1
ATOM 737 N N . GLN A 1 97 ? -2.021 6.657 -17.230 1.00 85.44 97 GLN A N 1
ATOM 738 C CA . GLN A 1 97 ? -3.409 6.249 -17.166 1.00 85.44 97 GLN A CA 1
ATOM 739 C C . GLN A 1 97 ? -4.351 7.466 -17.101 1.00 85.44 97 GLN A C 1
ATOM 741 O O . GLN A 1 97 ? -3.988 8.563 -16.644 1.00 85.44 97 GLN A O 1
ATOM 746 N N . ARG A 1 98 ? -5.558 7.286 -17.646 1.00 91.19 98 ARG A N 1
ATOM 747 C CA . ARG A 1 98 ? -6.667 8.234 -17.491 1.00 91.19 98 ARG A CA 1
ATOM 748 C C . ARG A 1 98 ? -7.357 7.965 -16.152 1.00 91.19 98 ARG A C 1
ATOM 750 O O . ARG A 1 98 ? -7.433 6.798 -15.779 1.00 91.19 98 ARG A O 1
ATOM 757 N N . PRO A 1 99 ? -7.879 8.995 -15.465 1.00 94.88 99 PRO A N 1
ATOM 758 C CA . PRO A 1 99 ? -8.675 8.773 -14.268 1.00 94.88 99 PRO A CA 1
ATOM 759 C C . PRO A 1 99 ? -9.812 7.781 -14.519 1.00 94.88 99 PRO A C 1
ATOM 761 O O . PRO A 1 99 ? -10.466 7.852 -15.565 1.00 94.88 99 PRO A O 1
ATOM 764 N N . LYS A 1 100 ? -10.003 6.854 -13.582 1.00 94.94 100 LYS A N 1
ATOM 765 C CA . LYS A 1 100 ? -10.978 5.760 -13.659 1.00 94.94 100 LYS A CA 1
ATOM 766 C C . LYS A 1 100 ? -11.342 5.269 -12.257 1.00 94.94 100 LYS A C 1
ATOM 768 O O . LYS A 1 100 ? -10.611 5.549 -11.307 1.00 94.94 100 LYS A O 1
ATOM 773 N N . ALA A 1 101 ? -12.444 4.537 -12.162 1.00 95.75 101 ALA A N 1
ATOM 774 C CA . ALA A 1 101 ? -12.853 3.807 -10.971 1.00 95.75 101 ALA A CA 1
ATOM 775 C C . ALA A 1 101 ? -13.395 2.449 -11.426 1.00 95.75 101 ALA A C 1
ATOM 777 O O . ALA A 1 101 ? -14.436 2.400 -12.082 1.00 95.75 101 ALA A O 1
ATOM 778 N N . ASP A 1 102 ? -12.670 1.383 -11.102 1.00 92.44 102 ASP A N 1
ATOM 779 C CA . ASP A 1 102 ? -12.979 0.022 -11.529 1.00 92.44 102 ASP A CA 1
ATOM 780 C C . ASP A 1 102 ? -13.188 -0.865 -10.287 1.00 92.44 102 ASP A C 1
ATOM 782 O O . ASP A 1 102 ? -12.360 -0.825 -9.372 1.00 92.44 102 ASP A O 1
ATOM 786 N N . PRO A 1 103 ? -14.269 -1.664 -10.217 1.00 91.75 103 PRO A N 1
ATOM 787 C CA . PRO A 1 103 ? -14.387 -2.707 -9.203 1.00 91.75 103 PRO A CA 1
ATOM 788 C C . PRO A 1 103 ? -13.386 -3.839 -9.488 1.00 91.75 103 PRO A C 1
ATOM 790 O O . PRO A 1 103 ? -13.262 -4.278 -10.632 1.00 91.75 103 PRO A O 1
ATOM 793 N N . ASP A 1 104 ? -12.707 -4.325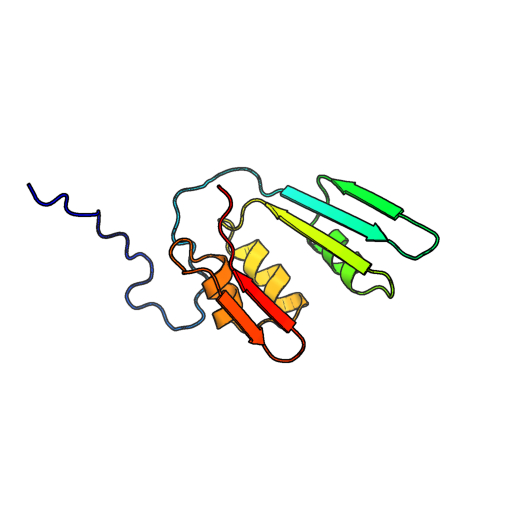 -8.450 1.00 86.62 104 ASP A N 1
ATOM 794 C CA . ASP A 1 104 ? -11.730 -5.420 -8.504 1.00 86.62 104 ASP A CA 1
ATOM 795 C C . ASP A 1 104 ? -11.956 -6.394 -7.339 1.00 86.62 104 ASP A C 1
ATOM 797 O O . ASP A 1 104 ? -11.395 -6.247 -6.254 1.00 86.62 104 ASP A O 1
ATOM 801 N N . GLY A 1 105 ? -12.835 -7.378 -7.545 1.00 87.12 105 GLY A N 1
ATOM 802 C CA . GLY A 1 105 ? -13.228 -8.315 -6.490 1.00 87.12 105 GLY A CA 1
ATOM 803 C C . GLY A 1 105 ? -13.852 -7.590 -5.294 1.00 87.12 105 GLY A C 1
ATOM 804 O O . GLY A 1 105 ? -14.885 -6.940 -5.440 1.00 87.12 105 GLY A O 1
ATOM 805 N N . GLU A 1 106 ? -13.203 -7.695 -4.135 1.00 89.50 106 GLU A N 1
ATOM 806 C CA . GLU A 1 106 ? -13.594 -7.028 -2.881 1.00 89.50 106 GLU A CA 1
ATOM 807 C C . GLU A 1 106 ? -13.070 -5.580 -2.775 1.00 89.50 106 GLU A C 1
ATOM 809 O O . GLU A 1 106 ? -13.307 -4.894 -1.782 1.00 89.50 106 GLU A O 1
ATOM 814 N N . HIS A 1 107 ? -12.360 -5.092 -3.796 1.00 92.38 107 HIS A N 1
ATOM 815 C CA . HIS A 1 107 ? -11.720 -3.780 -3.805 1.00 92.38 107 HIS A CA 1
ATOM 816 C C . HIS A 1 107 ? -12.343 -2.841 -4.840 1.00 92.38 107 HIS A C 1
ATOM 818 O O . HIS A 1 107 ? -12.953 -3.249 -5.831 1.00 92.38 107 HIS A O 1
ATOM 824 N N . ILE A 1 108 ? -12.134 -1.540 -4.637 1.00 94.56 108 ILE A N 1
ATOM 825 C CA . ILE A 1 108 ? -12.387 -0.513 -5.649 1.00 94.56 108 ILE A CA 1
ATOM 826 C C . ILE A 1 108 ? -11.049 0.133 -5.987 1.00 94.56 108 ILE A C 1
ATOM 828 O O . ILE A 1 108 ? -10.434 0.782 -5.140 1.00 94.56 108 ILE A O 1
ATOM 832 N N . PHE A 1 109 ? -10.610 -0.010 -7.235 1.00 94.62 109 PHE A N 1
ATOM 833 C CA . PHE A 1 10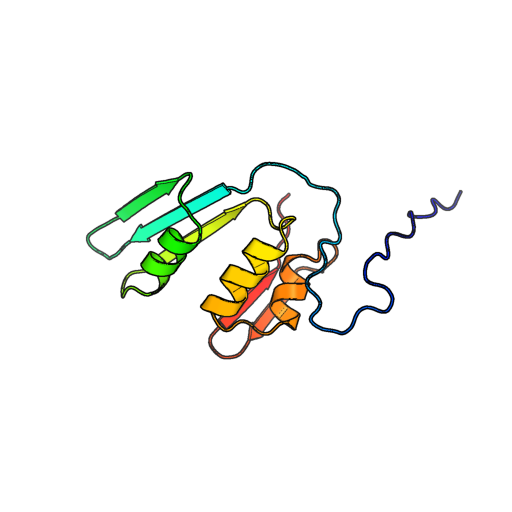9 ? -9.394 0.628 -7.717 1.00 94.62 109 PHE A CA 1
ATOM 834 C C . PHE A 1 109 ? -9.716 1.974 -8.361 1.00 94.62 109 PHE A C 1
ATOM 836 O O . PHE A 1 109 ? -10.463 2.056 -9.340 1.00 94.62 109 PHE A O 1
ATOM 843 N N . VAL A 1 110 ? -9.129 3.046 -7.827 1.00 95.38 110 VAL A N 1
ATOM 844 C CA . VAL A 1 110 ? -9.362 4.414 -8.299 1.00 95.38 110 VAL A CA 1
ATOM 845 C C . VAL A 1 110 ? -8.048 5.056 -8.716 1.00 95.38 110 VAL A C 1
ATOM 847 O O . VAL A 1 110 ? -7.073 5.065 -7.970 1.00 95.38 110 VAL A O 1
ATOM 850 N N . VAL A 1 111 ? -8.044 5.659 -9.903 1.00 94.25 111 VAL A N 1
ATOM 851 C CA . VAL A 1 111 ? -6.912 6.434 -10.419 1.00 94.25 111 VAL A CA 1
ATO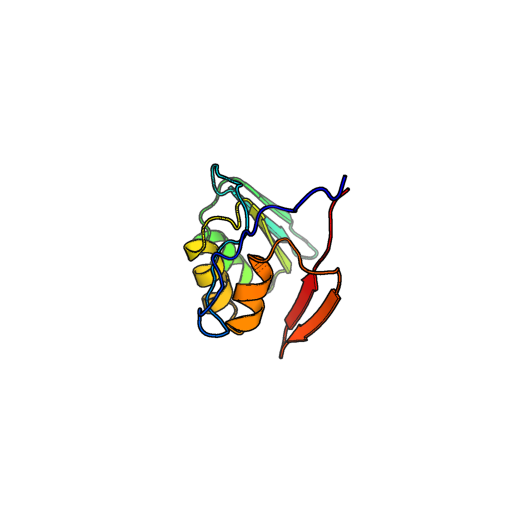M 852 C C . VAL A 1 111 ? -7.335 7.883 -10.552 1.00 94.25 111 VAL A C 1
ATOM 854 O O . VAL A 1 111 ? -8.310 8.192 -11.236 1.00 94.25 111 VAL A O 1
ATOM 857 N N . LEU A 1 112 ? -6.572 8.783 -9.938 1.00 93.75 112 LEU A N 1
ATOM 858 C CA . LEU A 1 112 ? -6.808 10.226 -9.960 1.00 93.75 112 LEU A CA 1
ATOM 859 C C . LEU A 1 112 ? -5.532 10.973 -10.366 1.00 93.75 112 LEU A C 1
ATOM 861 O O . LEU A 1 112 ? -4.433 10.420 -10.372 1.00 93.75 112 LEU A O 1
ATOM 865 N N . ARG A 1 113 ? -5.675 12.254 -10.722 1.00 89.31 113 ARG A N 1
ATOM 866 C CA . ARG A 1 113 ? -4.545 13.169 -10.927 1.00 89.31 113 ARG A CA 1
ATOM 867 C C . ARG A 1 113 ? -4.662 14.340 -9.968 1.00 89.31 113 ARG A C 1
ATOM 869 O O . ARG A 1 113 ? -5.704 14.986 -9.925 1.00 89.31 113 ARG A O 1
ATOM 876 N N . MET A 1 114 ? -3.581 14.613 -9.251 1.00 86.75 114 MET A N 1
ATOM 877 C CA . MET A 1 114 ? -3.425 15.843 -8.479 1.00 86.75 114 MET A CA 1
ATOM 878 C C . MET A 1 114 ? -3.008 16.987 -9.418 1.00 86.75 114 MET A C 1
ATOM 880 O O . MET A 1 114 ? -2.292 16.741 -10.395 1.00 86.75 114 MET A O 1
ATOM 884 N N . LEU A 1 115 ? -3.509 18.199 -9.149 1.00 76.69 115 LEU A N 1
ATOM 885 C CA . LEU A 1 115 ? -3.260 19.422 -9.926 1.00 76.69 115 LEU A CA 1
ATOM 886 C C . LEU A 1 115 ? -1.973 20.131 -9.496 1.00 76.69 115 LEU A C 1
ATOM 888 O O . LEU A 1 115 ? -1.686 20.130 -8.279 1.00 76.69 115 LEU A O 1
#

Secondary structure (DSSP, 8-state):
---------TTTTPPTT-----S---S--EEEEEEE-SS-EEEEES--HHHHHHHHTSSSEEEEEEE-TT-HHHHHHHHHHHT--HHHHHHHT-TTPPPEEEEETTEEEEE----